Protein AF-A0A955RKU1-F1 (afdb_monomer)

InterPro domains:
  IPR005324 Small ribosomal subunit protein uS5, C-terminal [PF03719] (2-52)
  IPR014721 Small ribosomal subunit protein uS5 domain 2-type fold, subgroup [G3DSA:3.30.230.10] (1-67)
  IPR020568 Ribosomal protein uS5 domain 2-type superfamily [SSF54211] (2-52)

Radius of gyration: 17.06 Å; Cα contacts (8 Å, |Δi|>4): 43; chains: 1; bounding box: 28×24×50 Å

Sequence (68 aa):
TGTGIVAGSSLRAVLEVAGVKNILTKILGTSNQINNAYAAVEALSEMKNPKDDVKYAFAKKTKTISTK

Mean predicted aligned error: 8.5 Å

pLDDT: mean 84.05, std 16.41, range [44.09, 96.44]

Nearest PDB structures (foldseek):
  6bz6-assembly1_QE  TM=9.073E-01  e=2.564E-03  Thermus thermophilus HB8
  8v9l-assembly1_e  TM=8.905E-01  e=1.000E-02  Mycolicibacterium smegmatis MC2 155

Foldseek 3Di:
DAQFDADDPLLCVLCVVVVPGHDHDDDDDDPDSVVVNVVNVVCVVPDDDPVVVVVVVVVVVVVVVVVD

Solvent-accessible surface area (backbone atoms only — not comparable to full-atom values): 4244 Å² total; per-residue (Å²): 140,79,86,31,74,45,55,56,76,45,44,40,59,54,37,55,75,72,65,58,62,68,48,83,61,80,89,75,90,73,84,55,51,67,62,48,34,51,51,48,55,51,53,60,71,71,58,73,56,70,74,56,53,51,53,53,52,53,57,49,55,59,56,64,63,70,78,108

Organism: NCBI:txid2099670

Structure (mmCIF, N/CA/C/O backbone):
data_AF-A0A955RKU1-F1
#
_entry.id   AF-A0A955RKU1-F1
#
loop_
_atom_site.group_PDB
_atom_site.id
_atom_site.type_symbol
_atom_site.label_atom_id
_atom_site.label_alt_id
_atom_site.label_comp_id
_atom_site.label_asym_id
_atom_site.label_entity_id
_atom_site.label_seq_id
_atom_site.pdbx_PDB_ins_code
_atom_site.Cartn_x
_atom_site.Cartn_y
_atom_site.Cartn_z
_atom_site.occupancy
_atom_site.B_iso_or_equiv
_atom_site.auth_seq_id
_atom_site.auth_comp_id
_atom_site.auth_asym_id
_atom_site.auth_atom_id
_atom_site.pdbx_PDB_model_num
ATOM 1 N N . THR A 1 1 ? -15.394 14.749 -0.413 1.00 50.25 1 THR A N 1
ATOM 2 C CA . THR A 1 1 ? -14.415 14.614 -1.515 1.00 50.25 1 THR A CA 1
ATOM 3 C C . THR A 1 1 ? -13.344 13.643 -1.061 1.00 50.25 1 THR A C 1
ATOM 5 O O . THR A 1 1 ? -12.894 13.792 0.066 1.00 50.25 1 THR A O 1
ATOM 8 N N . GLY A 1 2 ? -13.023 12.607 -1.840 1.00 82.31 2 GLY A N 1
ATOM 9 C CA . GLY A 1 2 ? -12.058 11.564 -1.457 1.00 82.31 2 GLY A CA 1
ATOM 10 C C . GLY A 1 2 ? -10.851 11.546 -2.393 1.00 82.31 2 GLY A C 1
ATOM 11 O O . GLY A 1 2 ? -10.989 11.890 -3.562 1.00 82.31 2 GLY A O 1
ATOM 12 N N . THR A 1 3 ? -9.684 11.162 -1.877 1.00 91.25 3 THR A N 1
ATOM 13 C CA . THR A 1 3 ? -8.419 11.089 -2.631 1.00 91.25 3 THR A CA 1
ATOM 14 C C . THR A 1 3 ? -8.439 10.000 -3.708 1.00 91.25 3 THR A C 1
ATOM 16 O O . THR A 1 3 ? -7.701 10.091 -4.685 1.00 91.25 3 THR A O 1
ATOM 19 N N . GLY A 1 4 ? -9.292 8.981 -3.551 1.00 93.50 4 GLY A N 1
ATOM 20 C CA . GLY A 1 4 ? -9.297 7.819 -4.433 1.00 93.50 4 GLY A CA 1
ATOM 21 C C . GLY A 1 4 ? -8.022 6.986 -4.281 1.00 93.50 4 GLY A C 1
ATOM 22 O O . GLY A 1 4 ? -7.308 7.073 -3.277 1.00 93.50 4 GLY A O 1
ATOM 23 N N . ILE A 1 5 ? -7.729 6.166 -5.288 1.00 95.06 5 ILE A N 1
ATOM 24 C CA . ILE A 1 5 ? -6.524 5.334 -5.326 1.00 95.06 5 ILE A CA 1
ATOM 25 C C . ILE A 1 5 ? -5.457 6.066 -6.136 1.00 95.06 5 ILE A C 1
ATOM 27 O O . ILE A 1 5 ? -5.595 6.196 -7.353 1.00 95.06 5 ILE A O 1
ATOM 31 N N . VAL A 1 6 ? -4.370 6.495 -5.493 1.00 95.50 6 VAL A N 1
ATOM 32 C CA . VAL A 1 6 ? -3.172 7.016 -6.169 1.00 95.50 6 VAL A CA 1
ATOM 33 C C . VAL A 1 6 ? -2.065 5.975 -6.044 1.00 95.50 6 VAL A C 1
ATOM 35 O O . VAL A 1 6 ? -1.371 5.881 -5.029 1.00 95.50 6 VAL A O 1
ATOM 38 N N . ALA A 1 7 ? -1.934 5.149 -7.081 1.00 95.00 7 ALA A N 1
ATOM 39 C CA . ALA A 1 7 ? -0.991 4.040 -7.106 1.00 95.00 7 ALA A CA 1
ATOM 40 C C . ALA A 1 7 ? -0.408 3.774 -8.497 1.00 95.00 7 ALA A C 1
ATOM 42 O O . ALA A 1 7 ? -0.973 4.187 -9.514 1.00 95.00 7 ALA A O 1
ATOM 43 N N . GLY A 1 8 ? 0.731 3.071 -8.518 1.00 91.81 8 GLY A N 1
ATOM 44 C CA . GLY A 1 8 ? 1.297 2.489 -9.739 1.00 91.81 8 GLY A CA 1
ATOM 45 C C . GLY A 1 8 ? 0.391 1.393 -10.314 1.00 91.81 8 GLY A C 1
ATOM 46 O O . GLY A 1 8 ? -0.474 0.883 -9.608 1.00 91.81 8 GLY A O 1
ATOM 47 N N . SER A 1 9 ? 0.577 1.027 -11.586 1.00 94.12 9 SER A N 1
ATOM 48 C CA . SER A 1 9 ? -0.327 0.115 -12.314 1.00 94.12 9 SER A CA 1
ATOM 49 C C . SER A 1 9 ? -0.555 -1.227 -11.608 1.00 94.12 9 SER A C 1
ATOM 51 O O . SER A 1 9 ? -1.702 -1.616 -11.403 1.00 94.12 9 SER A O 1
ATOM 53 N N . SER A 1 10 ? 0.518 -1.903 -11.188 1.00 95.44 10 SER A N 1
ATOM 54 C CA . SER A 1 10 ? 0.434 -3.205 -10.514 1.00 95.44 10 SER A CA 1
ATOM 55 C C . SER A 1 10 ? -0.262 -3.118 -9.154 1.00 95.44 10 SER A C 1
ATOM 57 O O . SER A 1 10 ? -1.145 -3.919 -8.861 1.00 95.44 10 SER A O 1
ATOM 59 N N . LEU A 1 11 ? 0.082 -2.114 -8.342 1.00 96.00 11 LEU A N 1
ATOM 60 C CA . LEU A 1 11 ? -0.548 -1.894 -7.038 1.00 96.00 11 LEU A CA 1
ATOM 61 C C . LEU A 1 11 ? -2.025 -1.525 -7.183 1.00 96.00 11 LEU A C 1
ATOM 63 O O . LEU A 1 11 ? -2.838 -1.999 -6.399 1.00 96.00 11 LEU A O 1
ATOM 67 N N . ARG A 1 12 ? -2.386 -0.697 -8.173 1.00 95.88 12 ARG A N 1
ATOM 68 C CA . ARG A 1 12 ? -3.777 -0.280 -8.390 1.00 95.88 12 ARG A CA 1
ATOM 69 C C . ARG A 1 12 ? -4.681 -1.488 -8.637 1.00 95.88 12 ARG A C 1
ATOM 71 O O . ARG A 1 12 ? -5.694 -1.590 -7.960 1.00 95.88 12 ARG A O 1
ATOM 78 N N . ALA A 1 13 ? -4.281 -2.420 -9.505 1.00 95.75 13 ALA A N 1
ATOM 79 C CA . ALA A 1 13 ? -5.065 -3.628 -9.770 1.00 95.75 13 ALA A CA 1
ATOM 80 C C . ALA A 1 13 ? -5.312 -4.456 -8.494 1.00 95.75 13 ALA A C 1
ATOM 82 O O . ALA A 1 13 ? -6.434 -4.882 -8.233 1.00 95.75 13 ALA A O 1
ATOM 83 N N . VAL A 1 14 ? -4.281 -4.632 -7.660 1.00 96.12 14 VAL A N 1
ATOM 84 C CA . VAL A 1 14 ? -4.403 -5.357 -6.383 1.00 96.12 14 VAL A CA 1
ATOM 85 C C . VAL A 1 14 ? -5.318 -4.611 -5.405 1.00 96.12 14 VAL A C 1
ATOM 87 O O . VAL A 1 14 ? -6.209 -5.211 -4.810 1.00 96.12 14 VAL A O 1
ATOM 90 N N . LEU A 1 15 ? -5.124 -3.300 -5.248 1.00 96.44 15 LEU A N 1
ATOM 91 C CA . LEU A 1 15 ? -5.865 -2.467 -4.294 1.00 96.44 15 LEU A CA 1
ATOM 92 C C . LEU A 1 15 ? -7.344 -2.305 -4.669 1.00 96.44 15 LEU A C 1
ATOM 94 O O . LEU A 1 15 ? -8.194 -2.260 -3.779 1.00 96.44 15 LEU A O 1
ATOM 98 N N . GLU A 1 16 ? -7.654 -2.244 -5.965 1.00 95.25 16 GLU A N 1
ATOM 99 C CA . GLU A 1 16 ? -9.028 -2.210 -6.472 1.00 95.25 16 GLU A CA 1
ATOM 100 C C . GLU A 1 16 ? -9.771 -3.505 -6.140 1.00 95.25 16 GLU A C 1
ATOM 102 O O . GLU A 1 16 ? -10.871 -3.453 -5.590 1.00 95.25 16 GLU A O 1
ATOM 107 N N . VAL A 1 17 ? -9.147 -4.663 -6.388 1.00 95.81 17 VAL A N 1
ATOM 108 C CA . VAL A 1 17 ? -9.728 -5.974 -6.052 1.00 95.81 17 VAL A CA 1
ATOM 109 C C . VAL A 1 17 ? -9.851 -6.162 -4.537 1.00 95.81 17 VAL A C 1
ATOM 111 O O . VAL A 1 17 ? -10.838 -6.721 -4.066 1.00 95.81 17 VAL A O 1
ATOM 114 N N . ALA A 1 18 ? -8.904 -5.636 -3.758 1.00 94.75 18 ALA A N 1
ATOM 115 C CA . ALA A 1 18 ? -8.975 -5.631 -2.297 1.00 94.75 18 ALA A CA 1
ATOM 116 C C . ALA A 1 18 ? -10.061 -4.685 -1.732 1.00 94.75 18 ALA A C 1
ATOM 118 O O . ALA A 1 18 ? -10.303 -4.679 -0.526 1.00 94.75 18 ALA A O 1
ATOM 119 N N . GLY A 1 19 ? -10.718 -3.875 -2.573 1.00 94.81 19 GLY A N 1
ATOM 120 C CA . GLY A 1 19 ? -11.795 -2.968 -2.165 1.00 94.81 19 GLY A CA 1
ATOM 121 C C . GLY A 1 19 ? -11.321 -1.695 -1.455 1.00 94.81 19 GLY A C 1
ATOM 122 O O . GLY A 1 19 ? -12.109 -1.031 -0.773 1.00 94.81 19 GLY A O 1
ATOM 123 N N . VAL A 1 20 ? -10.044 -1.326 -1.601 1.00 94.38 20 VAL A N 1
ATOM 124 C CA . VAL A 1 20 ? -9.472 -0.127 -0.978 1.00 94.38 20 VAL A CA 1
ATOM 125 C C . VAL A 1 20 ? -9.932 1.116 -1.733 1.00 94.38 20 VAL A C 1
ATOM 127 O O . VAL A 1 20 ? -9.663 1.278 -2.915 1.00 94.38 20 VAL A O 1
ATOM 130 N N . LYS A 1 21 ? -10.609 2.039 -1.041 1.00 93.25 21 LYS A N 1
ATOM 131 C CA . LYS A 1 21 ? -11.197 3.232 -1.682 1.00 93.25 21 LYS A CA 1
ATOM 132 C C . LYS A 1 21 ? -10.291 4.460 -1.680 1.00 93.25 21 LYS A C 1
ATOM 134 O O . LYS A 1 21 ? -10.380 5.277 -2.589 1.00 93.25 21 LYS A O 1
ATOM 139 N N . ASN A 1 22 ? -9.468 4.627 -0.645 1.00 94.81 22 ASN A N 1
ATOM 140 C CA . ASN A 1 22 ? -8.635 5.816 -0.464 1.00 94.81 22 ASN A CA 1
ATOM 141 C C . ASN A 1 22 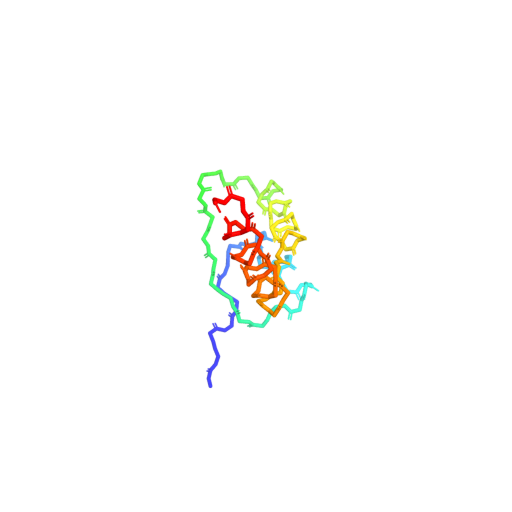? -7.244 5.410 0.008 1.00 94.81 22 ASN A C 1
ATOM 143 O O . ASN A 1 22 ? -7.100 4.915 1.124 1.00 94.81 22 ASN A O 1
ATOM 147 N N . ILE A 1 23 ? -6.237 5.617 -0.839 1.00 93.94 23 ILE A N 1
ATOM 148 C CA . ILE A 1 23 ? -4.852 5.263 -0.529 1.00 93.94 23 ILE A CA 1
ATOM 149 C C . ILE A 1 23 ? -3.872 6.052 -1.400 1.00 93.94 23 ILE A C 1
ATOM 151 O O . ILE A 1 23 ? -4.115 6.291 -2.584 1.00 93.94 23 ILE A O 1
ATOM 155 N N . LEU A 1 24 ? -2.743 6.430 -0.802 1.00 95.44 24 LEU A N 1
ATOM 156 C CA . LEU A 1 24 ? -1.581 6.979 -1.490 1.00 95.44 24 LEU A CA 1
ATOM 157 C C . LEU A 1 24 ? -0.452 5.960 -1.398 1.00 95.44 24 LEU A C 1
ATOM 159 O O . LEU A 1 24 ? -0.132 5.494 -0.307 1.00 95.44 24 LEU A O 1
ATOM 163 N N . THR A 1 25 ? 0.154 5.616 -2.528 1.00 94.38 25 THR A N 1
ATOM 164 C CA . THR A 1 25 ? 1.265 4.659 -2.559 1.00 94.38 25 THR A CA 1
ATOM 165 C C . THR A 1 25 ? 2.433 5.193 -3.372 1.00 94.38 25 THR A C 1
ATOM 167 O O . THR A 1 25 ? 2.282 6.040 -4.256 1.00 94.38 25 THR A O 1
ATOM 170 N N . LYS A 1 26 ? 3.619 4.661 -3.084 1.00 93.06 26 LYS A N 1
ATOM 171 C CA . LYS A 1 26 ? 4.829 4.907 -3.856 1.00 93.06 26 LYS A CA 1
ATOM 172 C C . LYS A 1 26 ? 5.635 3.619 -3.919 1.00 93.06 26 LYS A C 1
ATOM 174 O O . LYS A 1 26 ? 5.907 3.010 -2.893 1.00 93.06 26 LYS A O 1
ATOM 179 N N . ILE A 1 27 ? 6.025 3.232 -5.127 1.00 93.56 27 ILE A N 1
ATOM 180 C CA . ILE A 1 27 ? 6.973 2.139 -5.340 1.00 93.56 27 ILE A CA 1
ATOM 181 C C . ILE A 1 27 ? 8.379 2.706 -5.129 1.00 93.56 27 ILE A C 1
ATOM 183 O O . ILE A 1 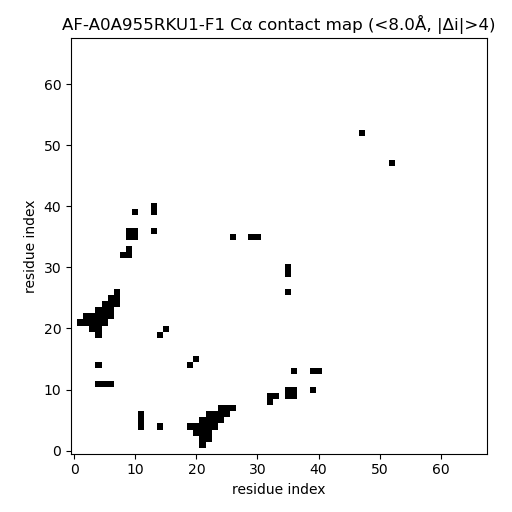27 ? 8.732 3.721 -5.738 1.00 93.56 27 ILE A O 1
ATOM 187 N N . LEU A 1 28 ? 9.156 2.061 -4.262 1.00 93.50 28 LEU A N 1
ATOM 188 C CA . LEU A 1 28 ? 10.555 2.381 -3.988 1.00 93.50 28 LEU A CA 1
ATOM 189 C C . LEU A 1 28 ? 11.413 1.163 -4.352 1.00 93.50 28 LEU A C 1
ATOM 191 O O . LEU A 1 28 ? 11.045 0.033 -4.042 1.00 93.50 28 LEU A O 1
ATOM 195 N N . GLY A 1 29 ? 12.552 1.384 -5.010 1.00 92.25 29 GLY A N 1
ATOM 196 C CA . GLY A 1 29 ? 13.438 0.304 -5.452 1.00 92.25 29 GLY A CA 1
ATOM 197 C C . GLY A 1 29 ? 13.116 -0.195 -6.862 1.00 92.25 29 GLY A C 1
ATOM 198 O O . GLY A 1 29 ? 13.387 0.505 -7.835 1.00 92.25 29 GLY A O 1
ATOM 199 N N . THR A 1 30 ? 12.592 -1.419 -6.984 1.00 92.06 30 THR A N 1
ATOM 200 C CA . THR A 1 30 ? 12.425 -2.099 -8.282 1.00 92.06 30 THR A CA 1
ATOM 201 C C . THR A 1 30 ? 11.175 -1.662 -9.051 1.00 92.06 30 THR A C 1
ATOM 203 O O . THR A 1 30 ? 10.108 -1.422 -8.487 1.00 92.06 30 THR A O 1
ATOM 206 N N . SER A 1 31 ? 11.286 -1.605 -10.379 1.00 92.38 31 SER A N 1
ATOM 207 C CA . SER A 1 31 ? 10.167 -1.352 -11.293 1.00 92.38 31 SER A CA 1
ATOM 208 C C . SER A 1 31 ? 9.462 -2.632 -11.766 1.00 92.38 31 SER A C 1
ATOM 210 O O . SER A 1 31 ? 8.499 -2.543 -12.529 1.00 92.38 31 SER A O 1
ATOM 212 N N . ASN A 1 32 ? 9.899 -3.819 -11.318 1.00 95.75 32 ASN A N 1
ATOM 213 C CA . ASN A 1 32 ? 9.282 -5.086 -11.713 1.00 95.75 32 ASN A CA 1
ATOM 214 C C . ASN A 1 32 ? 7.842 -5.194 -11.182 1.00 95.75 32 ASN A C 1
ATOM 216 O O . ASN A 1 32 ? 7.604 -5.297 -9.979 1.00 95.75 32 ASN A O 1
ATOM 220 N N . GLN A 1 33 ? 6.877 -5.217 -12.101 1.00 95.25 33 GLN A N 1
ATOM 221 C CA . GLN A 1 33 ? 5.450 -5.182 -11.787 1.00 95.25 33 GLN A CA 1
ATOM 222 C C . GLN A 1 33 ? 4.968 -6.410 -11.013 1.00 95.25 33 GLN A C 1
ATOM 224 O O . GLN A 1 33 ? 4.141 -6.257 -10.117 1.00 95.25 33 GLN A O 1
ATOM 229 N N . ILE A 1 34 ? 5.503 -7.596 -11.322 1.00 96.00 34 ILE A N 1
ATOM 230 C CA . ILE A 1 34 ? 5.109 -8.854 -10.677 1.00 96.00 34 ILE A CA 1
ATOM 231 C C . ILE A 1 34 ? 5.503 -8.816 -9.199 1.00 96.00 34 ILE A C 1
ATOM 233 O O . ILE A 1 34 ? 4.662 -8.996 -8.323 1.00 96.00 34 ILE A O 1
ATOM 237 N N . ASN A 1 35 ? 6.763 -8.477 -8.916 1.00 95.88 35 ASN A N 1
ATOM 238 C CA . ASN A 1 35 ? 7.259 -8.375 -7.542 1.00 95.88 35 ASN A CA 1
ATOM 239 C C . ASN A 1 35 ? 6.532 -7.276 -6.766 1.00 95.88 35 ASN A C 1
ATOM 241 O O . ASN A 1 35 ? 6.203 -7.461 -5.602 1.00 95.88 35 ASN A O 1
ATOM 245 N N . ASN A 1 36 ? 6.226 -6.156 -7.421 1.00 96.38 36 ASN A N 1
ATOM 246 C CA . ASN A 1 36 ? 5.470 -5.070 -6.805 1.00 96.38 36 ASN A CA 1
ATOM 247 C C . ASN A 1 36 ? 4.029 -5.480 -6.459 1.00 96.38 36 ASN A C 1
ATOM 249 O O . ASN A 1 36 ? 3.502 -5.034 -5.444 1.00 96.38 36 ASN A O 1
ATOM 253 N N . ALA A 1 37 ? 3.393 -6.333 -7.269 1.00 95.94 37 ALA A N 1
ATOM 254 C CA . ALA A 1 37 ? 2.086 -6.899 -6.943 1.00 95.94 37 ALA A CA 1
ATOM 255 C C . ALA A 1 37 ? 2.176 -7.869 -5.753 1.00 95.94 37 ALA A C 1
ATOM 257 O O . ALA A 1 37 ? 1.375 -7.761 -4.828 1.00 95.94 37 ALA A O 1
ATOM 258 N N . TYR A 1 38 ? 3.180 -8.754 -5.729 1.00 96.00 38 TYR A N 1
ATOM 259 C CA . TYR A 1 38 ? 3.414 -9.654 -4.593 1.00 96.00 38 TYR A CA 1
ATOM 260 C C . TYR A 1 38 ? 3.675 -8.891 -3.291 1.00 96.00 38 TYR A C 1
ATOM 262 O O . TYR A 1 38 ? 3.018 -9.162 -2.290 1.00 96.00 38 TYR A O 1
ATOM 270 N N . ALA A 1 39 ? 4.545 -7.880 -3.327 1.00 95.31 39 ALA A N 1
ATOM 271 C CA . ALA A 1 39 ? 4.833 -7.033 -2.174 1.00 95.31 39 ALA A CA 1
ATOM 272 C C . ALA A 1 39 ? 3.577 -6.312 -1.657 1.00 95.31 39 ALA A C 1
ATOM 274 O O . ALA A 1 39 ? 3.414 -6.135 -0.454 1.00 95.31 39 ALA A O 1
ATOM 275 N N . ALA A 1 40 ? 2.661 -5.916 -2.548 1.00 95.62 40 ALA A N 1
ATOM 276 C CA . ALA A 1 40 ? 1.396 -5.308 -2.144 1.00 95.62 40 ALA A CA 1
ATOM 277 C C . ALA A 1 40 ? 0.490 -6.299 -1.395 1.00 95.62 40 ALA A C 1
ATOM 279 O O . ALA A 1 40 ? -0.108 -5.935 -0.385 1.00 95.62 40 ALA A O 1
ATOM 280 N N . VAL A 1 41 ? 0.399 -7.547 -1.865 1.00 96.25 41 VAL A N 1
ATOM 281 C CA . VAL A 1 41 ? -0.394 -8.603 -1.210 1.00 96.25 41 VAL A CA 1
ATOM 282 C C . VAL A 1 41 ? 0.194 -8.972 0.154 1.00 96.25 41 VAL A C 1
ATOM 284 O O . VAL A 1 41 ? -0.548 -9.112 1.128 1.00 96.25 41 VAL A O 1
ATOM 287 N N . GLU A 1 42 ? 1.517 -9.088 0.242 1.00 95.88 42 GLU A N 1
ATOM 288 C CA . GLU A 1 42 ? 2.228 -9.344 1.496 1.00 95.88 42 GLU A CA 1
ATOM 289 C C . GLU A 1 42 ? 2.000 -8.206 2.501 1.00 95.88 42 GLU 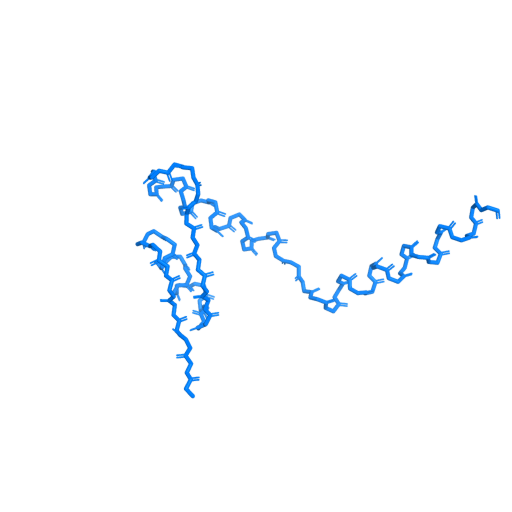A C 1
ATOM 291 O O . GLU A 1 42 ? 1.531 -8.450 3.611 1.00 95.88 42 GLU A O 1
ATOM 296 N N . ALA A 1 43 ? 2.180 -6.951 2.079 1.00 93.94 43 ALA A N 1
ATOM 297 C CA . ALA A 1 43 ? 1.952 -5.783 2.929 1.00 93.94 43 ALA A CA 1
ATOM 298 C C . ALA A 1 43 ? 0.508 -5.689 3.453 1.00 93.94 43 ALA A C 1
ATOM 300 O O . ALA A 1 43 ? 0.288 -5.295 4.599 1.00 93.94 43 ALA A O 1
ATOM 301 N N . LEU A 1 44 ? -0.486 -6.056 2.635 1.00 93.69 44 LEU A N 1
ATOM 302 C CA . LEU A 1 44 ? -1.884 -6.119 3.072 1.00 93.69 44 LEU A CA 1
ATOM 303 C C . LEU A 1 44 ? -2.120 -7.241 4.090 1.00 93.69 44 LEU A C 1
ATOM 305 O O . LEU A 1 44 ? -2.918 -7.067 5.007 1.00 93.69 44 LEU A O 1
ATOM 309 N N . SER A 1 45 ? -1.417 -8.365 3.953 1.00 93.25 45 SER A N 1
ATOM 310 C CA . SER A 1 45 ? -1.526 -9.508 4.868 1.00 93.25 45 SER A CA 1
ATOM 311 C C . SER A 1 45 ? -0.904 -9.218 6.237 1.00 93.25 45 SER A C 1
A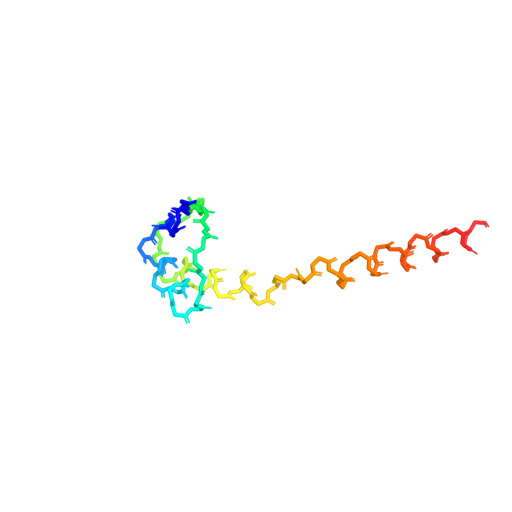TOM 313 O O . SER A 1 45 ? -1.399 -9.691 7.258 1.00 93.25 45 SER A O 1
ATOM 315 N N . GLU A 1 46 ? 0.155 -8.410 6.275 1.00 93.31 46 GLU A N 1
ATOM 316 C CA . GLU A 1 46 ? 0.811 -7.973 7.513 1.00 93.31 46 GLU A CA 1
ATOM 317 C C . GLU A 1 46 ? 0.128 -6.769 8.179 1.00 93.31 46 GLU A C 1
ATOM 319 O O . GLU A 1 46 ? 0.482 -6.388 9.301 1.00 93.31 46 GLU A O 1
ATOM 324 N N . MET A 1 47 ? -0.849 -6.151 7.508 1.00 89.00 47 MET A N 1
ATOM 325 C CA . MET A 1 47 ? -1.522 -4.956 7.997 1.00 89.00 47 MET A CA 1
ATOM 326 C C . MET A 1 47 ? -2.306 -5.262 9.276 1.00 89.00 47 MET A C 1
ATOM 328 O O . MET A 1 47 ? -3.224 -6.080 9.301 1.00 89.00 47 MET A O 1
ATOM 332 N N . LYS A 1 48 ? -1.962 -4.566 10.361 1.00 87.69 48 LYS A N 1
ATOM 333 C CA . LYS A 1 48 ? -2.611 -4.747 11.660 1.00 87.69 48 LYS A CA 1
ATOM 334 C C . LYS A 1 48 ? -3.718 -3.735 11.875 1.00 87.69 48 LYS A C 1
ATOM 336 O O . LYS A 1 48 ? -3.615 -2.567 11.496 1.00 87.69 48 LYS A O 1
ATOM 341 N N . ASN A 1 49 ? -4.764 -4.174 12.566 1.00 87.81 49 ASN A N 1
ATOM 342 C CA . AS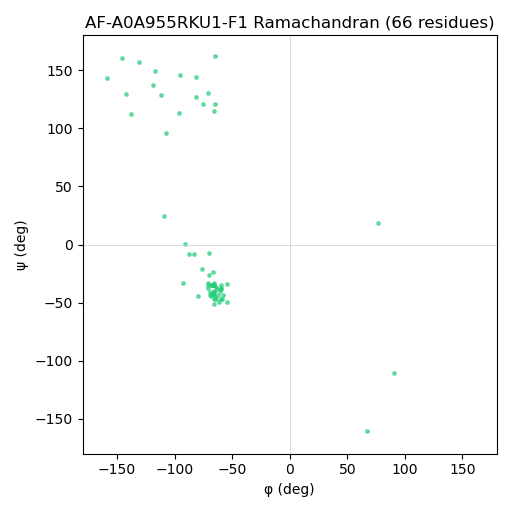N A 1 49 ? -5.804 -3.270 13.017 1.00 87.81 49 ASN A CA 1
ATOM 343 C C . ASN A 1 49 ? -5.260 -2.389 14.151 1.00 87.81 49 ASN A C 1
ATOM 345 O O . ASN A 1 49 ? -4.781 -2.922 15.157 1.00 87.81 49 ASN A O 1
ATOM 349 N N . PRO A 1 50 ? -5.440 -1.057 14.083 1.00 80.38 50 PRO A N 1
ATOM 350 C CA . PRO A 1 50 ? -5.003 -0.148 15.142 1.00 80.38 50 PRO A CA 1
ATOM 351 C C . PRO A 1 50 ? -5.562 -0.524 16.520 1.00 80.38 50 PRO A C 1
ATOM 353 O O . PRO A 1 50 ? -4.897 -0.371 17.537 1.00 80.38 50 PRO A O 1
ATOM 356 N N . LYS A 1 51 ? -6.789 -1.057 16.569 1.00 80.06 51 LYS A N 1
ATOM 357 C CA . LYS A 1 51 ? -7.440 -1.482 17.817 1.00 80.06 51 LYS A CA 1
ATOM 358 C C . LYS A 1 51 ? -6.740 -2.666 18.481 1.00 80.06 51 LYS A C 1
ATOM 360 O O . LYS A 1 51 ? -6.712 -2.738 19.709 1.00 80.06 51 LYS A O 1
ATOM 365 N N . ASP A 1 52 ? -6.197 -3.573 17.679 1.00 78.06 52 ASP A N 1
ATOM 366 C CA . ASP A 1 52 ? -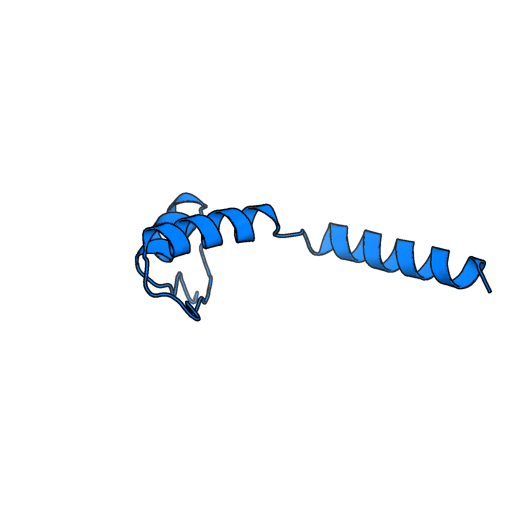5.519 -4.764 18.174 1.00 78.06 52 ASP A CA 1
ATOM 367 C C . ASP A 1 52 ? -4.099 -4.391 18.608 1.00 78.06 52 ASP A C 1
ATOM 369 O O . ASP A 1 52 ? -3.705 -4.686 19.735 1.00 78.06 52 ASP A O 1
ATOM 373 N N . ASP A 1 53 ? -3.387 -3.595 17.806 1.00 69.62 53 ASP A N 1
ATOM 374 C CA . ASP A 1 53 ? -2.058 -3.084 18.159 1.00 69.62 53 ASP A CA 1
ATOM 375 C C . ASP A 1 53 ? -2.048 -2.246 19.438 1.00 69.62 53 ASP A C 1
ATOM 377 O O . ASP A 1 53 ? -1.139 -2.386 20.252 1.00 69.62 53 ASP A O 1
ATOM 381 N N . VAL A 1 54 ? -3.069 -1.421 19.680 1.00 65.00 54 VAL A N 1
ATOM 382 C CA . VAL A 1 54 ? -3.165 -0.624 20.910 1.00 65.00 54 VAL A CA 1
ATOM 383 C C . VAL A 1 54 ? -3.338 -1.524 22.142 1.00 65.00 54 VAL A C 1
ATOM 385 O O . VAL A 1 54 ? -2.669 -1.308 23.154 1.00 65.00 54 VAL A O 1
ATOM 388 N N . LYS A 1 55 ? -4.147 -2.592 22.060 1.00 60.59 55 LYS A N 1
ATOM 389 C CA . LYS A 1 55 ? -4.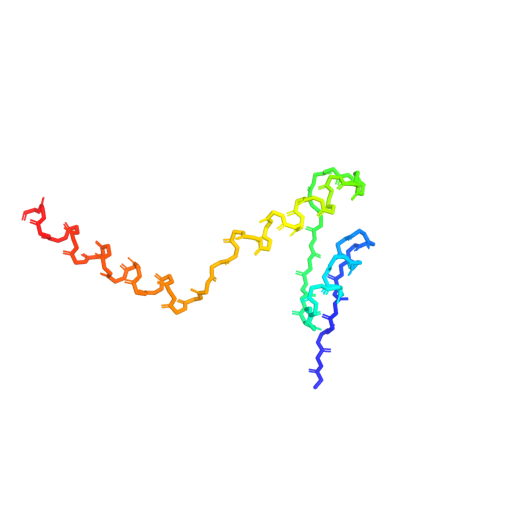255 -3.595 23.137 1.00 60.59 55 LYS A CA 1
ATOM 390 C C . LYS A 1 55 ? -2.920 -4.303 23.375 1.00 60.59 55 LYS A C 1
ATOM 392 O O . LYS A 1 55 ? -2.511 -4.448 24.526 1.00 60.59 55 LYS A O 1
ATOM 397 N N . TYR A 1 56 ? -2.215 -4.694 22.310 1.00 60.06 56 TYR A N 1
ATOM 398 C CA . TYR A 1 56 ? -0.893 -5.320 22.414 1.00 60.06 56 TYR A CA 1
ATOM 399 C C . TYR A 1 56 ? 0.180 -4.354 22.949 1.00 60.06 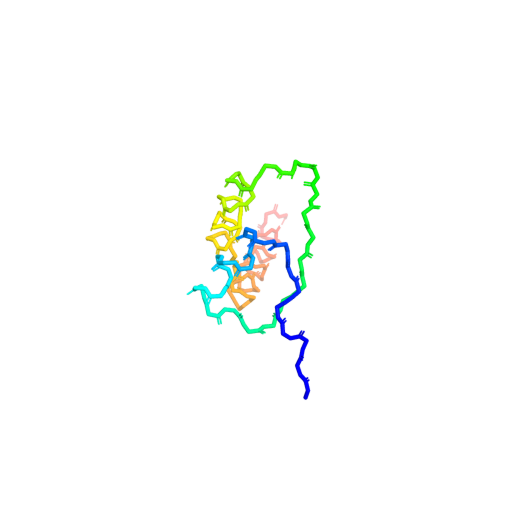56 TYR A C 1
ATOM 401 O O . TYR A 1 56 ? 1.050 -4.771 23.717 1.00 60.06 56 TYR A O 1
ATOM 409 N N . ALA A 1 57 ? 0.110 -3.064 22.611 1.00 62.03 57 ALA A N 1
ATOM 410 C CA . ALA A 1 57 ? 1.023 -2.030 23.092 1.00 62.03 57 ALA A CA 1
ATOM 411 C C . ALA A 1 57 ? 0.826 -1.744 24.589 1.00 62.03 57 ALA A C 1
ATOM 413 O O . ALA A 1 57 ? 1.805 -1.687 25.338 1.00 62.03 57 ALA A O 1
ATOM 414 N N . PHE A 1 58 ? -0.426 -1.646 25.057 1.00 59.06 58 PHE A N 1
ATOM 415 C CA . PHE A 1 58 ? -0.725 -1.528 26.488 1.00 59.06 58 PHE A CA 1
ATOM 416 C C . PHE A 1 58 ? -0.338 -2.797 27.263 1.00 59.06 58 PHE A C 1
ATOM 418 O O . PHE A 1 58 ? 0.294 -2.692 28.313 1.00 59.06 58 PHE A O 1
ATOM 425 N N . ALA A 1 59 ? -0.621 -3.986 26.718 1.00 58.69 59 ALA A N 1
ATOM 426 C CA . ALA A 1 59 ? -0.265 -5.264 27.341 1.00 58.69 59 ALA A CA 1
ATOM 427 C C . ALA A 1 59 ? 1.259 -5.496 27.437 1.00 58.69 59 ALA A C 1
ATOM 429 O O . ALA A 1 59 ? 1.736 -6.100 28.402 1.00 58.69 59 ALA A O 1
ATOM 430 N N . LYS A 1 60 ? 2.053 -4.997 26.474 1.00 56.81 60 LYS A N 1
ATOM 431 C CA . LYS A 1 60 ? 3.523 -4.984 26.586 1.00 56.81 60 LYS A CA 1
ATOM 432 C C . LYS A 1 60 ? 4.003 -3.994 27.650 1.00 56.81 60 LYS A C 1
ATOM 434 O O . LYS A 1 60 ? 4.897 -4.340 28.417 1.00 56.81 60 LYS A O 1
ATOM 439 N N . LYS A 1 61 ? 3.396 -2.803 27.749 1.00 53.56 61 LYS A N 1
ATOM 440 C CA . LYS A 1 61 ? 3.775 -1.787 28.748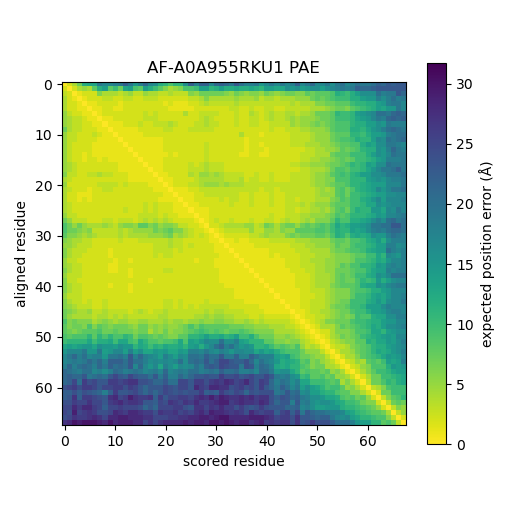 1.00 53.56 61 LYS A CA 1
ATOM 441 C C . LYS A 1 61 ? 3.609 -2.295 30.185 1.00 53.56 61 LYS A C 1
ATOM 443 O O . LYS A 1 61 ? 4.485 -2.055 31.007 1.00 53.56 61 LYS A O 1
ATOM 448 N N . THR A 1 62 ? 2.547 -3.047 30.479 1.00 56.25 62 THR A N 1
ATOM 449 C CA . THR A 1 62 ? 2.317 -3.634 31.813 1.00 56.25 62 THR A CA 1
ATOM 450 C C . THR A 1 62 ? 3.273 -4.780 32.147 1.00 56.25 62 THR A C 1
ATOM 452 O O . THR A 1 62 ? 3.679 -4.903 33.298 1.00 56.25 62 THR A O 1
ATOM 455 N N . LYS A 1 63 ? 3.684 -5.601 31.166 1.00 52.81 63 LYS A N 1
ATOM 456 C CA . LYS A 1 63 ? 4.646 -6.695 31.405 1.00 52.81 63 LYS A CA 1
ATOM 457 C C . LYS A 1 63 ? 6.065 -6.191 31.671 1.00 52.81 63 LYS A C 1
ATOM 459 O O . LYS A 1 63 ? 6.731 -6.734 32.541 1.00 52.81 63 LYS A O 1
ATOM 464 N N . THR A 1 64 ? 6.510 -5.133 30.992 1.00 54.38 64 THR A N 1
ATOM 465 C CA . THR A 1 64 ? 7.873 -4.603 31.178 1.00 54.38 64 THR A CA 1
ATOM 466 C C . THR A 1 64 ? 8.075 -3.921 32.537 1.00 54.38 64 THR A C 1
ATOM 468 O O . THR A 1 64 ? 9.191 -3.907 33.046 1.00 54.38 64 THR A O 1
ATOM 471 N N . ILE A 1 65 ? 7.011 -3.387 33.150 1.00 57.22 65 ILE A N 1
ATOM 472 C CA . ILE A 1 65 ? 7.075 -2.734 34.473 1.00 57.22 65 ILE A CA 1
ATOM 473 C C . ILE A 1 65 ? 7.169 -3.766 35.614 1.00 57.22 65 ILE A C 1
ATOM 475 O O . ILE A 1 65 ? 7.657 -3.436 36.684 1.00 57.22 65 ILE A O 1
ATOM 479 N N . SER A 1 66 ? 6.765 -5.021 35.385 1.00 52.28 66 SER A N 1
ATOM 480 C CA . SER A 1 66 ? 6.769 -6.080 36.409 1.00 52.28 66 SER A CA 1
ATOM 481 C C . SER A 1 66 ? 8.095 -6.851 36.524 1.00 52.28 66 SER A C 1
ATOM 483 O O . SER A 1 66 ? 8.230 -7.671 37.427 1.00 52.28 66 SER A O 1
ATOM 485 N N . THR A 1 67 ? 9.049 -6.637 35.613 1.00 53.16 67 THR A N 1
ATOM 486 C CA . THR A 1 67 ? 10.388 -7.268 35.629 1.00 53.16 67 THR A CA 1
ATOM 487 C C . THR A 1 67 ? 11.512 -6.281 35.966 1.00 53.16 67 THR A C 1
ATOM 489 O O . THR A 1 67 ? 12.661 -6.499 35.586 1.00 53.16 67 THR A O 1
ATOM 492 N N . LYS A 1 68 ? 11.193 -5.193 36.670 1.00 44.09 68 LYS A N 1
ATOM 493 C CA . LYS A 1 68 ? 12.174 -4.384 37.398 1.00 44.09 68 LYS A CA 1
ATOM 494 C C . LYS A 1 68 ? 11.887 -4.442 38.886 1.00 44.09 68 LYS A C 1
ATOM 496 O O . LYS A 1 68 ? 10.688 -4.434 39.231 1.00 44.09 68 LYS A O 1
#

Secondary structure (DSSP, 8-state):
----EE--HHHHHHHHHTT--SEE----S---HHHHHHHHHHHHHSPPPHHHHHHHHHHHHHHHHTT-